Protein AF-A0A2G6ALV2-F1 (afdb_monomer_lite)

Radius of gyration: 18.89 Å; chains: 1; bounding box: 49×26×37 Å

Foldseek 3Di:
DLPVVLVVLVVVCVVVVNPSVVVSVVSVVVVVVCLPPVCPPNNPVVVVVVVVVVVVVVVVVVVVVD

pLDDT: mean 83.97, std 12.52, range [50.78, 96.19]

Structure (mmCIF, N/CA/C/O backbone):
data_AF-A0A2G6ALV2-F1
#
_entry.id   AF-A0A2G6ALV2-F1
#
loop_
_atom_site.group_PDB
_atom_site.id
_atom_site.type_symbol
_atom_site.label_atom_id
_atom_site.label_alt_id
_atom_site.label_comp_id
_atom_site.label_asym_id
_atom_site.label_entity_id
_atom_site.label_seq_id
_atom_site.pdbx_PDB_ins_code
_atom_site.Cartn_x
_atom_site.Cartn_y
_atom_site.Cartn_z
_atom_site.occupancy
_atom_site.B_iso_or_equiv
_atom_site.auth_seq_id
_atom_site.auth_comp_id
_atom_site.auth_asym_id
_atom_site.auth_atom_id
_atom_site.pdbx_PDB_model_num
ATOM 1 N N . MET A 1 1 ? 2.206 8.722 -4.389 1.00 50.78 1 MET A N 1
ATOM 2 C CA . MET A 1 1 ? 2.531 8.444 -5.807 1.00 50.78 1 MET A CA 1
ATOM 3 C C . MET A 1 1 ? 3.282 7.116 -6.016 1.00 50.78 1 MET A C 1
ATOM 5 O O . MET A 1 1 ? 3.604 6.819 -7.154 1.00 50.78 1 MET A O 1
ATOM 9 N N . SER A 1 2 ? 3.497 6.271 -4.990 1.00 64.50 2 SER A N 1
ATOM 10 C CA . SER A 1 2 ? 4.252 5.007 -5.133 1.00 64.50 2 SER A CA 1
ATOM 11 C C . SER A 1 2 ? 3.445 3.820 -5.684 1.00 64.50 2 SER A C 1
ATOM 13 O O . SER A 1 2 ? 4.002 2.969 -6.362 1.00 64.50 2 SER A O 1
ATOM 15 N N . GLN A 1 3 ? 2.124 3.775 -5.472 1.00 74.31 3 GLN A N 1
ATOM 16 C CA . GLN A 1 3 ? 1.307 2.602 -5.838 1.00 74.31 3 GLN A CA 1
ATOM 17 C C . GLN A 1 3 ? 1.242 2.337 -7.351 1.00 74.31 3 GLN A C 1
ATOM 19 O O . GLN A 1 3 ? 1.262 1.183 -7.764 1.00 74.31 3 GLN A O 1
ATOM 24 N N . GLY A 1 4 ? 1.206 3.386 -8.183 1.00 85.94 4 GLY A N 1
ATOM 25 C CA . GLY A 1 4 ? 1.227 3.231 -9.644 1.00 85.94 4 GLY A CA 1
ATOM 26 C C . GLY A 1 4 ? 2.559 2.680 -10.165 1.00 85.94 4 GLY A C 1
ATOM 27 O O . GLY A 1 4 ? 2.572 1.910 -11.119 1.00 85.94 4 GLY A O 1
ATOM 28 N N . HIS A 1 5 ? 3.666 3.016 -9.498 1.00 90.25 5 HIS A N 1
ATOM 29 C CA . HIS A 1 5 ? 4.991 2.487 -9.813 1.00 90.25 5 HIS A CA 1
ATOM 30 C C . HIS A 1 5 ? 5.101 0.999 -9.454 1.00 90.25 5 HIS A C 1
ATOM 32 O O . HIS A 1 5 ? 5.479 0.197 -10.300 1.00 90.25 5 HIS A O 1
ATOM 38 N N . THR A 1 6 ? 4.674 0.609 -8.246 1.00 92.19 6 THR A N 1
ATOM 39 C CA . THR A 1 6 ? 4.622 -0.803 -7.827 1.00 92.19 6 THR A CA 1
ATOM 40 C C . THR A 1 6 ? 3.718 -1.636 -8.740 1.00 92.19 6 THR A C 1
ATOM 42 O O . THR A 1 6 ? 4.079 -2.748 -9.111 1.00 92.19 6 THR A O 1
ATOM 45 N N . ALA A 1 7 ? 2.568 -1.091 -9.155 1.00 91.88 7 ALA A N 1
ATOM 46 C CA . ALA A 1 7 ? 1.680 -1.754 -10.110 1.00 91.88 7 ALA A CA 1
ATOM 47 C C . ALA A 1 7 ? 2.355 -1.962 -11.477 1.00 91.88 7 ALA A C 1
ATOM 49 O O . ALA A 1 7 ? 2.263 -3.047 -12.045 1.00 91.88 7 ALA A O 1
ATOM 50 N N . GLY A 1 8 ? 3.077 -0.952 -11.976 1.00 94.50 8 GLY A N 1
ATOM 51 C CA . GLY A 1 8 ? 3.873 -1.068 -13.198 1.00 94.50 8 GLY A CA 1
ATOM 52 C C . GLY A 1 8 ? 4.954 -2.144 -13.091 1.00 94.50 8 GLY A C 1
ATOM 53 O O . GLY A 1 8 ? 5.054 -2.990 -13.974 1.00 94.50 8 GLY A O 1
ATOM 54 N N . LEU A 1 9 ? 5.704 -2.170 -11.984 1.00 94.25 9 LEU A N 1
ATOM 55 C CA . LEU A 1 9 ? 6.712 -3.201 -11.727 1.00 94.25 9 LEU A CA 1
ATOM 56 C C . LEU A 1 9 ? 6.103 -4.600 -11.652 1.00 94.25 9 LEU A C 1
ATOM 58 O O . LEU A 1 9 ? 6.675 -5.522 -12.211 1.00 94.25 9 LEU A O 1
ATOM 62 N N . SER A 1 10 ? 4.936 -4.766 -11.026 1.00 94.12 10 SER A N 1
ATOM 63 C CA . SER A 1 10 ? 4.258 -6.065 -10.951 1.00 94.12 10 SER A CA 1
ATOM 64 C C . SER A 1 10 ? 3.866 -6.588 -12.333 1.00 94.12 10 SER A C 1
ATOM 66 O O . SER A 1 10 ? 4.117 -7.755 -12.624 1.00 94.12 10 SER A O 1
ATOM 68 N N . ILE A 1 11 ? 3.314 -5.725 -13.193 1.00 95.44 11 ILE A N 1
ATOM 69 C CA . ILE A 1 11 ? 2.957 -6.086 -14.572 1.00 95.44 11 ILE A CA 1
ATOM 70 C C . ILE A 1 11 ? 4.215 -6.434 -15.372 1.00 95.44 11 ILE A C 1
ATOM 72 O O . ILE A 1 11 ? 4.265 -7.473 -16.023 1.00 95.44 11 ILE A O 1
ATOM 76 N N . SER A 1 12 ? 5.249 -5.594 -15.316 1.00 96.19 12 SER A N 1
ATOM 77 C CA . SER A 1 12 ? 6.490 -5.843 -16.053 1.00 96.19 12 SER A CA 1
ATOM 78 C C . SER A 1 12 ? 7.215 -7.093 -15.554 1.00 96.19 12 SER A C 1
ATOM 80 O O . SER A 1 12 ? 7.756 -7.839 -16.358 1.00 96.19 12 SER A O 1
ATOM 82 N N . ASN A 1 13 ? 7.201 -7.361 -14.247 1.00 96.12 13 ASN A N 1
ATOM 83 C CA . ASN A 1 13 ? 7.820 -8.549 -13.666 1.00 96.12 13 ASN A CA 1
ATOM 84 C C . ASN A 1 13 ? 7.149 -9.840 -14.156 1.00 96.12 13 ASN A C 1
ATOM 86 O O . ASN A 1 13 ? 7.847 -10.799 -14.474 1.00 96.12 13 ASN A O 1
ATOM 90 N N . ASP A 1 14 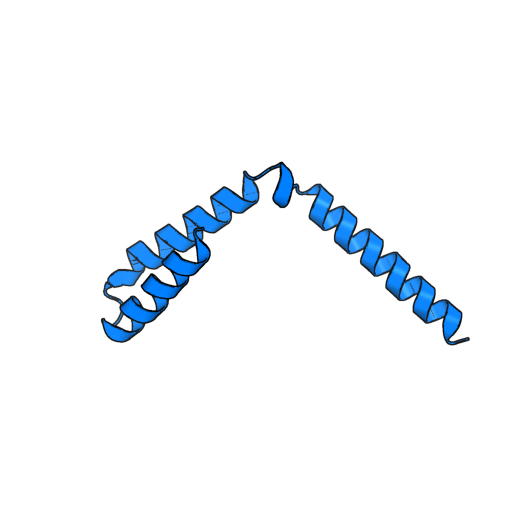? 5.817 -9.845 -14.266 1.00 95.44 14 ASP A N 1
ATOM 91 C CA . ASP A 1 14 ? 5.052 -10.956 -14.846 1.00 95.44 14 ASP A CA 1
ATOM 92 C C . ASP A 1 14 ? 5.408 -11.166 -16.329 1.00 95.44 14 ASP A C 1
ATOM 94 O O . ASP A 1 14 ? 5.739 -12.274 -16.748 1.00 95.44 14 ASP A O 1
ATOM 98 N N . LEU A 1 15 ? 5.465 -10.079 -17.109 1.00 95.25 15 LEU A N 1
ATOM 99 C CA . LEU A 1 15 ? 5.827 -10.120 -18.531 1.00 95.25 15 LEU A CA 1
ATOM 100 C C . LEU A 1 15 ? 7.293 -10.516 -18.785 1.00 95.25 15 LEU A C 1
ATOM 102 O O . LEU A 1 15 ? 7.607 -11.092 -19.827 1.00 95.25 15 LEU A O 1
ATOM 106 N N . GLU A 1 16 ? 8.194 -10.213 -17.852 1.00 93.31 16 GLU A N 1
ATOM 107 C CA . GLU A 1 16 ? 9.628 -10.497 -17.953 1.00 93.31 16 GLU A CA 1
ATOM 108 C C . GLU A 1 16 ? 10.066 -11.765 -17.199 1.00 93.31 16 GLU A C 1
ATOM 110 O O . GLU A 1 16 ? 11.267 -11.983 -17.021 1.00 93.31 16 GLU A O 1
ATOM 115 N N . ASN A 1 17 ? 9.132 -12.632 -16.788 1.00 93.62 17 ASN A N 1
ATOM 116 C CA . ASN A 1 17 ? 9.409 -13.883 -16.066 1.00 93.62 17 ASN A CA 1
ATOM 117 C C . ASN A 1 17 ? 10.220 -13.688 -14.769 1.00 93.62 17 ASN A C 1
ATOM 119 O O . ASN A 1 17 ? 11.190 -14.405 -14.514 1.00 93.62 17 ASN A O 1
ATOM 123 N N . GLY A 1 18 ? 9.849 -12.710 -13.944 1.00 91.38 18 GLY A N 1
ATOM 124 C CA . GLY A 1 18 ? 10.441 -12.516 -12.617 1.00 91.38 18 GLY A CA 1
ATOM 125 C C . GLY A 1 18 ? 11.753 -11.721 -12.597 1.00 91.38 18 GLY A C 1
ATOM 126 O O . GLY A 1 18 ? 12.404 -11.631 -11.557 1.00 91.38 18 GLY A O 1
ATOM 127 N N . ARG A 1 19 ? 12.191 -11.143 -13.725 1.00 94.12 19 ARG A N 1
ATOM 128 C CA . ARG A 1 19 ? 13.469 -10.402 -13.805 1.00 94.12 19 ARG A CA 1
ATOM 129 C C . ARG A 1 19 ? 13.519 -9.132 -12.957 1.00 94.12 19 ARG A C 1
ATOM 131 O O . ARG A 1 19 ? 14.615 -8.663 -12.661 1.00 94.12 19 ARG A O 1
ATOM 138 N N . LEU A 1 20 ? 12.366 -8.595 -12.578 1.00 95.25 20 LEU A N 1
ATOM 139 C CA . LEU A 1 20 ? 12.221 -7.348 -11.829 1.00 95.25 20 LEU A CA 1
ATOM 140 C C . LEU A 1 20 ? 11.805 -7.596 -10.372 1.00 95.25 20 LEU A C 1
ATOM 142 O O . LEU A 1 20 ? 11.418 -6.657 -9.682 1.00 95.25 20 LEU A O 1
ATOM 146 N N . GLU A 1 21 ? 11.891 -8.838 -9.882 1.00 94.81 21 GLU A N 1
ATOM 147 C CA . GLU A 1 21 ? 11.419 -9.223 -8.547 1.00 94.81 21 GLU A CA 1
ATOM 148 C C . GLU A 1 21 ? 12.064 -8.383 -7.438 1.00 94.81 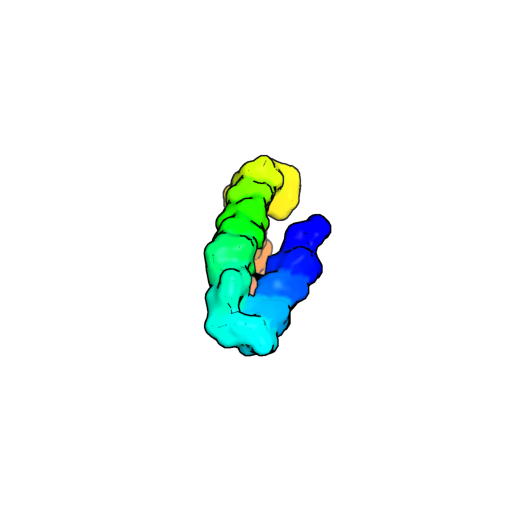21 GLU A C 1
ATOM 150 O O . GLU A 1 21 ? 11.381 -7.891 -6.544 1.00 94.81 21 GLU A O 1
ATOM 155 N N . ASN A 1 22 ? 13.375 -8.146 -7.524 1.00 95.25 22 ASN A N 1
ATOM 156 C CA . ASN A 1 22 ? 14.089 -7.338 -6.534 1.00 95.25 22 ASN A CA 1
ATOM 157 C C . ASN A 1 22 ? 13.603 -5.880 -6.521 1.00 95.25 22 ASN A C 1
ATOM 159 O O . ASN A 1 22 ? 13.421 -5.301 -5.450 1.00 95.25 22 ASN A O 1
ATOM 163 N N . ASP A 1 23 ? 13.352 -5.303 -7.697 1.00 94.19 23 ASP A N 1
ATOM 164 C CA . ASP A 1 23 ? 12.874 -3.924 -7.828 1.00 94.19 23 ASP A CA 1
ATOM 165 C C . ASP A 1 23 ? 11.420 -3.802 -7.351 1.00 94.19 23 ASP A C 1
ATOM 167 O O . ASP A 1 23 ? 11.058 -2.834 -6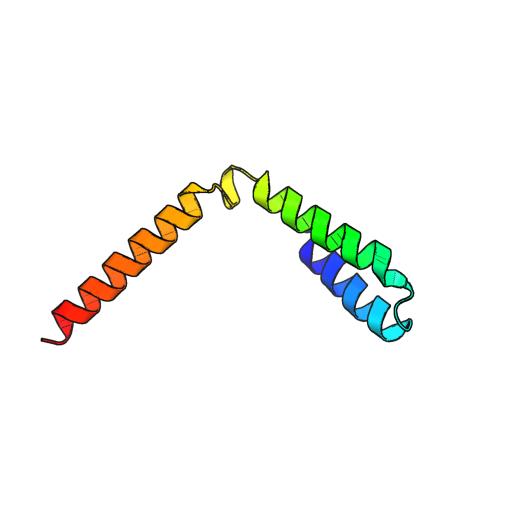.676 1.00 94.19 23 ASP A O 1
ATOM 171 N N . LEU A 1 24 ? 10.593 -4.813 -7.639 1.00 94.25 24 LEU A N 1
ATOM 172 C CA . LEU A 1 24 ? 9.227 -4.927 -7.134 1.00 94.25 24 LEU A CA 1
ATOM 173 C C . LEU A 1 24 ? 9.209 -4.992 -5.604 1.00 94.25 24 LEU A C 1
ATOM 175 O O . LEU A 1 24 ? 8.505 -4.205 -4.968 1.00 94.25 24 LEU A O 1
ATOM 179 N N . MET A 1 25 ? 10.011 -5.879 -5.013 1.00 94.81 25 MET A N 1
ATOM 180 C CA . MET A 1 25 ? 10.099 -6.041 -3.561 1.00 94.81 25 MET A CA 1
ATOM 181 C C . MET A 1 25 ? 10.609 -4.775 -2.873 1.00 94.81 25 MET A C 1
ATOM 183 O O . MET A 1 25 ? 10.031 -4.354 -1.871 1.00 94.81 25 MET A O 1
ATOM 187 N N . SER A 1 26 ? 11.617 -4.116 -3.448 1.00 94.19 26 SER A N 1
ATOM 188 C CA . SER A 1 26 ? 12.104 -2.819 -2.970 1.00 94.19 26 SER A CA 1
ATOM 189 C C . SER A 1 26 ? 10.995 -1.758 -2.998 1.00 94.19 26 SER A C 1
ATOM 191 O O . SER A 1 26 ? 10.715 -1.101 -1.996 1.00 94.19 26 SER A O 1
ATOM 193 N N . SER A 1 27 ? 10.247 -1.664 -4.105 1.00 93.50 27 SER A N 1
ATOM 194 C CA . SER A 1 27 ? 9.141 -0.706 -4.228 1.00 93.50 27 SER A CA 1
ATOM 195 C C . SER A 1 27 ? 7.991 -0.964 -3.241 1.00 93.50 27 SER A C 1
ATOM 197 O O . SER A 1 27 ? 7.312 -0.009 -2.834 1.00 93.50 27 SER A O 1
ATOM 199 N N . ILE A 1 28 ? 7.746 -2.227 -2.873 1.00 91.25 28 ILE A N 1
ATOM 200 C CA . ILE A 1 28 ? 6.776 -2.607 -1.837 1.00 91.25 28 ILE A CA 1
ATOM 201 C C . ILE A 1 28 ? 7.271 -2.134 -0.468 1.00 91.25 28 ILE A C 1
ATOM 203 O O . ILE A 1 28 ? 6.540 -1.413 0.215 1.00 91.25 28 ILE A O 1
ATOM 207 N N . GLN A 1 29 ? 8.515 -2.459 -0.108 1.00 91.94 29 GLN A N 1
ATOM 208 C CA . GLN A 1 29 ? 9.121 -2.068 1.169 1.00 91.94 29 GLN A CA 1
ATOM 209 C C . GLN A 1 29 ? 9.152 -0.548 1.351 1.00 91.94 29 GLN A C 1
ATOM 211 O O . GLN A 1 29 ? 8.757 -0.045 2.402 1.00 91.94 29 GLN A O 1
ATOM 216 N N . ASP A 1 30 ? 9.513 0.204 0.311 1.00 88.94 30 ASP A N 1
ATOM 217 C CA . ASP A 1 30 ? 9.498 1.670 0.341 1.00 88.94 30 ASP A CA 1
ATOM 218 C C . ASP A 1 30 ? 8.093 2.227 0.605 1.00 88.94 30 ASP A C 1
ATOM 220 O O . ASP A 1 30 ? 7.920 3.223 1.315 1.00 88.94 30 ASP A O 1
ATOM 224 N N . THR A 1 31 ? 7.060 1.586 0.052 1.00 85.00 31 THR A N 1
ATOM 225 C CA . THR A 1 31 ? 5.666 1.981 0.285 1.00 85.00 31 THR A CA 1
ATOM 226 C C . THR A 1 31 ? 5.227 1.681 1.714 1.00 85.00 31 THR A C 1
ATOM 228 O O . THR A 1 31 ? 4.535 2.505 2.316 1.00 85.00 31 THR A O 1
ATOM 231 N N . GLU A 1 32 ? 5.609 0.529 2.261 1.00 84.44 32 GLU A N 1
ATOM 232 C CA . GLU A 1 32 ? 5.330 0.162 3.652 1.00 84.44 32 GLU A CA 1
ATOM 233 C C . GLU A 1 32 ? 6.033 1.114 4.618 1.00 84.44 32 GLU A C 1
ATOM 235 O O . GLU A 1 32 ? 5.367 1.744 5.438 1.00 84.44 32 GLU A O 1
ATOM 240 N N . HIS A 1 33 ? 7.331 1.346 4.426 1.00 84.50 33 HIS A N 1
ATOM 241 C CA . HIS A 1 33 ? 8.104 2.293 5.221 1.00 84.50 33 HIS A CA 1
ATOM 242 C C . HIS A 1 33 ? 7.533 3.715 5.135 1.00 84.50 33 HIS A C 1
ATOM 244 O O . HIS A 1 33 ? 7.376 4.398 6.148 1.00 84.50 33 HIS A O 1
ATOM 250 N N . THR A 1 34 ? 7.159 4.170 3.936 1.00 81.50 34 THR A N 1
ATOM 251 C CA . THR A 1 34 ? 6.525 5.484 3.760 1.00 81.50 34 THR A CA 1
ATOM 252 C C . THR A 1 34 ? 5.194 5.559 4.501 1.00 81.50 34 THR A C 1
ATOM 254 O O . THR A 1 34 ? 4.888 6.593 5.084 1.00 81.50 34 THR A O 1
ATOM 257 N N . ARG A 1 35 ? 4.394 4.486 4.511 1.00 76.75 35 ARG A N 1
ATOM 258 C CA . ARG A 1 35 ? 3.138 4.440 5.272 1.00 76.75 35 ARG A CA 1
ATOM 259 C C . ARG A 1 35 ? 3.401 4.485 6.771 1.00 76.75 35 ARG A C 1
ATOM 261 O O . ARG A 1 35 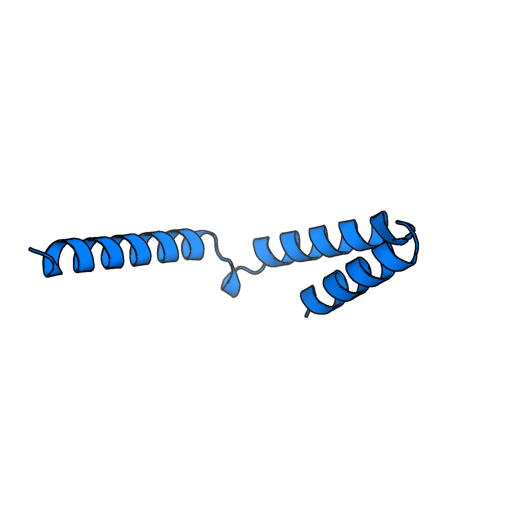? 2.776 5.290 7.442 1.00 76.75 35 ARG A O 1
ATOM 268 N N . GLU A 1 36 ? 4.333 3.695 7.286 1.00 75.00 36 GLU A N 1
ATOM 269 C CA . GLU A 1 36 ? 4.673 3.691 8.715 1.00 75.00 36 GLU A CA 1
ATOM 270 C C . GLU A 1 36 ? 5.169 5.059 9.203 1.00 75.00 36 GLU A C 1
ATOM 272 O O . GLU A 1 36 ? 4.831 5.484 10.306 1.00 75.00 36 GLU A O 1
ATOM 277 N N . ASN A 1 37 ? 5.914 5.781 8.362 1.00 74.19 37 ASN A N 1
ATOM 278 C CA . ASN A 1 37 ? 6.526 7.061 8.725 1.00 74.19 37 ASN A CA 1
ATOM 279 C C . ASN A 1 37 ? 5.714 8.294 8.291 1.00 74.19 37 ASN A C 1
ATOM 281 O O . ASN A 1 37 ? 6.012 9.416 8.707 1.00 74.19 37 ASN A O 1
ATOM 285 N N . ALA A 1 38 ? 4.649 8.124 7.504 1.00 70.62 38 ALA A N 1
ATOM 286 C CA . ALA A 1 38 ? 3.720 9.196 7.152 1.00 70.62 38 ALA A CA 1
ATOM 287 C C . ALA A 1 38 ? 2.724 9.446 8.299 1.00 70.62 38 ALA A C 1
ATOM 289 O O . ALA A 1 38 ? 1.527 9.151 8.211 1.00 70.62 38 ALA A O 1
ATOM 290 N N . TYR A 1 39 ? 3.247 10.062 9.363 1.00 62.62 39 TYR A N 1
ATOM 291 C CA . TYR A 1 39 ? 2.587 10.348 10.641 1.00 62.62 39 TYR A CA 1
ATOM 292 C C . TYR A 1 39 ? 1.192 10.980 10.528 1.00 62.62 39 TYR A C 1
ATOM 294 O O . TYR A 1 39 ? 0.349 10.742 11.381 1.00 62.62 39 TYR A O 1
ATOM 302 N N . ILE A 1 40 ? 0.917 11.774 9.489 1.00 64.88 40 ILE A N 1
ATOM 303 C CA . ILE A 1 40 ? -0.375 12.466 9.338 1.00 64.88 40 ILE A CA 1
ATOM 304 C C . ILE A 1 40 ? -1.441 11.568 8.685 1.00 64.88 40 ILE A C 1
ATOM 306 O O . ILE A 1 40 ? -2.616 11.667 9.024 1.00 64.88 40 ILE A O 1
ATOM 310 N N . GLN A 1 41 ? -1.062 10.687 7.752 1.00 60.59 41 GLN A N 1
ATOM 311 C CA . GLN A 1 41 ? -2.020 9.883 6.975 1.00 60.59 41 GLN A CA 1
ATOM 312 C C . GLN A 1 41 ? -2.210 8.464 7.522 1.00 60.59 41 GL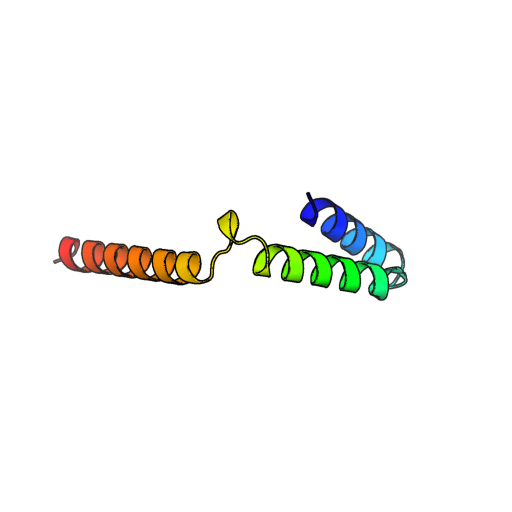N A C 1
ATOM 314 O O . GLN A 1 41 ? -3.256 7.853 7.294 1.00 60.59 41 GLN A O 1
ATOM 319 N N . PHE A 1 42 ? -1.223 7.948 8.254 1.00 63.97 42 PHE A N 1
ATOM 320 C CA . PHE A 1 42 ? -1.187 6.555 8.698 1.00 63.97 42 PHE A CA 1
ATOM 321 C C . PHE A 1 42 ? -0.710 6.406 10.153 1.00 63.97 42 PHE A C 1
ATOM 323 O O . PHE A 1 42 ? -0.197 5.353 10.521 1.00 63.97 42 PHE A O 1
ATOM 330 N N . HIS A 1 43 ? -0.914 7.432 10.996 1.00 70.25 43 HIS A N 1
ATOM 331 C CA . HIS A 1 43 ? -0.633 7.360 12.435 1.00 70.25 43 HIS A CA 1
ATOM 332 C C . HIS A 1 43 ? -1.200 6.067 13.050 1.00 70.25 43 HIS A C 1
ATOM 334 O O . HIS A 1 43 ? -2.350 5.723 12.751 1.00 70.25 43 HIS A O 1
ATOM 340 N N . PRO A 1 44 ? -0.490 5.389 13.970 1.00 67.12 44 PRO A N 1
ATOM 341 C CA . PRO A 1 44 ? -1.016 4.206 14.659 1.00 67.12 44 PRO A CA 1
ATOM 342 C C . PRO A 1 44 ? -2.390 4.445 15.310 1.00 67.12 44 PRO A C 1
ATOM 344 O O . PRO A 1 44 ? -3.257 3.570 15.321 1.00 67.12 44 PRO A O 1
ATOM 347 N N . GLU A 1 45 ? -2.641 5.665 15.786 1.00 75.62 45 GLU A N 1
ATOM 348 C CA . GLU A 1 45 ? -3.931 6.049 16.374 1.00 75.62 45 GLU A CA 1
ATOM 349 C C . GLU A 1 45 ? -5.065 6.176 15.345 1.00 75.62 45 GLU A C 1
ATOM 351 O O . GLU A 1 45 ? -6.231 6.069 15.714 1.00 75.62 45 GLU A O 1
ATOM 356 N N . ILE A 1 46 ? -4.772 6.326 14.047 1.00 76.19 46 ILE A N 1
ATOM 357 C CA . ILE A 1 46 ? -5.797 6.272 12.991 1.00 76.19 46 ILE A CA 1
ATOM 358 C C . ILE A 1 46 ? -6.400 4.868 12.925 1.00 76.19 46 ILE A C 1
ATOM 360 O O . ILE A 1 46 ? -7.615 4.734 12.774 1.00 76.19 46 ILE A O 1
ATOM 364 N N . ALA A 1 47 ? -5.593 3.812 13.079 1.00 75.38 47 ALA A N 1
ATOM 365 C CA . ALA A 1 47 ? -6.107 2.444 13.148 1.00 75.38 47 ALA A CA 1
ATOM 366 C C . ALA A 1 47 ? -7.006 2.250 14.381 1.00 75.38 47 ALA A C 1
ATOM 368 O O . ALA A 1 47 ? -8.100 1.691 14.275 1.00 75.38 47 ALA A O 1
ATOM 369 N N . GLN A 1 48 ? -6.598 2.795 15.532 1.00 83.50 48 GLN A N 1
ATOM 370 C CA . GLN A 1 48 ? -7.419 2.791 16.747 1.00 83.50 48 GLN A CA 1
ATOM 371 C C . GLN A 1 48 ? -8.735 3.562 16.551 1.00 83.50 48 GLN A C 1
ATOM 373 O O . GLN A 1 48 ? -9.803 3.068 16.916 1.00 83.50 48 GLN A O 1
ATOM 378 N N . GLY A 1 49 ? -8.683 4.732 15.909 1.00 85.69 49 GLY A N 1
ATOM 379 C CA . GLY A 1 49 ? -9.852 5.543 15.573 1.00 85.69 49 GLY A CA 1
ATOM 380 C C . GLY A 1 49 ? -10.828 4.823 14.639 1.00 85.69 49 GLY A C 1
ATOM 381 O O . GLY A 1 49 ? -12.031 4.813 14.902 1.00 85.69 49 GLY A O 1
ATOM 382 N N . LYS A 1 50 ? -10.322 4.145 13.599 1.00 86.12 50 LYS A N 1
ATOM 383 C CA . LYS A 1 50 ? -11.133 3.322 12.684 1.00 86.12 50 LYS A CA 1
ATOM 384 C C . LYS A 1 50 ? -11.847 2.187 13.419 1.00 86.12 50 LYS A C 1
ATOM 386 O O . LYS A 1 50 ? -13.047 2.003 13.229 1.00 86.12 50 LYS A O 1
ATOM 391 N N . ASN A 1 51 ? -11.143 1.473 14.298 1.00 90.06 51 ASN A N 1
ATOM 392 C CA . ASN A 1 51 ? -11.736 0.398 15.098 1.00 90.06 51 ASN A CA 1
ATOM 393 C C . ASN A 1 51 ? -12.815 0.921 16.056 1.00 90.06 51 ASN A C 1
ATOM 395 O O . ASN A 1 51 ? -13.867 0.300 16.202 1.00 90.06 51 ASN A O 1
ATOM 399 N N . LYS A 1 52 ? -12.588 2.089 16.668 1.00 93.44 52 LYS A N 1
ATOM 400 C CA . LYS A 1 52 ? -13.565 2.740 17.549 1.00 93.44 52 LYS A CA 1
ATOM 401 C C . LYS A 1 52 ? -14.839 3.137 16.799 1.00 93.44 52 LYS A C 1
ATOM 403 O O . LYS A 1 52 ? -15.932 2.852 17.277 1.00 93.44 52 LYS A O 1
ATOM 408 N N . LEU A 1 53 ? -14.704 3.736 15.614 1.00 93.12 53 LEU A N 1
ATOM 409 C CA . LEU A 1 53 ? -15.846 4.074 14.759 1.00 93.12 53 LEU A CA 1
ATOM 410 C C . LEU A 1 53 ? -16.620 2.831 14.320 1.00 93.12 53 LEU A C 1
ATOM 412 O O . LEU A 1 53 ? -17.846 2.827 14.395 1.00 93.12 53 LEU A O 1
ATOM 416 N N . LYS A 1 54 ? -15.916 1.764 13.920 1.00 92.75 54 LYS A N 1
ATOM 417 C CA . LYS A 1 54 ? -16.554 0.495 13.562 1.00 92.75 54 LYS A CA 1
ATOM 418 C C . LYS A 1 54 ? -17.380 -0.069 14.719 1.00 92.75 54 LYS A C 1
ATOM 420 O O . LYS A 1 54 ? -18.521 -0.456 14.507 1.00 92.75 54 LYS A O 1
ATOM 425 N N . LYS A 1 55 ? -16.833 -0.060 15.936 1.00 94.75 55 LYS A N 1
ATOM 426 C CA . LYS A 1 55 ? -17.555 -0.510 17.131 1.00 94.75 55 LYS A CA 1
ATOM 427 C C . LYS A 1 55 ? -18.853 0.277 17.342 1.00 94.75 55 LYS A C 1
ATOM 429 O O . LYS A 1 55 ? -19.898 -0.334 17.515 1.00 94.75 55 LYS A O 1
ATOM 434 N N . TYR A 1 56 ? -18.799 1.608 17.277 1.00 94.94 56 TYR A N 1
ATOM 435 C CA . TYR A 1 56 ? -19.998 2.443 17.430 1.00 94.94 56 TYR A CA 1
ATOM 436 C C . TYR A 1 56 ? -21.035 2.209 16.334 1.00 94.94 56 TYR A C 1
ATOM 438 O O . TYR A 1 56 ? -22.233 2.228 16.603 1.00 94.94 56 TYR A O 1
ATOM 446 N N . TRP A 1 57 ? -20.583 1.973 15.105 1.00 93.94 57 TRP A N 1
ATOM 447 C CA . TRP A 1 57 ? -21.460 1.638 13.990 1.00 93.94 57 TRP A CA 1
ATOM 448 C C . TRP A 1 57 ? -22.185 0.306 14.212 1.00 93.94 57 TRP A C 1
ATOM 450 O O . TRP A 1 57 ? -23.406 0.231 14.071 1.00 93.94 57 TRP A O 1
ATOM 460 N N . ASP A 1 58 ? -21.442 -0.727 14.610 1.00 94.00 58 ASP A N 1
ATOM 461 C CA . ASP A 1 58 ? -21.994 -2.052 14.890 1.00 94.00 58 ASP A CA 1
ATOM 462 C C . ASP A 1 58 ? -22.986 -1.998 16.074 1.00 94.00 58 ASP A C 1
ATOM 464 O O . ASP A 1 58 ? -24.063 -2.588 16.003 1.00 94.00 58 ASP A O 1
ATOM 468 N N . GLU A 1 59 ? -22.671 -1.238 17.132 1.00 93.00 59 GLU A N 1
ATOM 469 C CA . GLU A 1 59 ? -23.560 -1.008 18.284 1.00 93.00 59 GLU A CA 1
ATOM 470 C C . GLU A 1 59 ? -24.853 -0.284 17.890 1.00 93.00 59 GLU A C 1
ATOM 472 O O . GLU A 1 59 ? -25.940 -0.710 18.280 1.00 93.00 59 GLU A O 1
ATOM 477 N N . TYR A 1 60 ? -24.764 0.781 17.088 1.0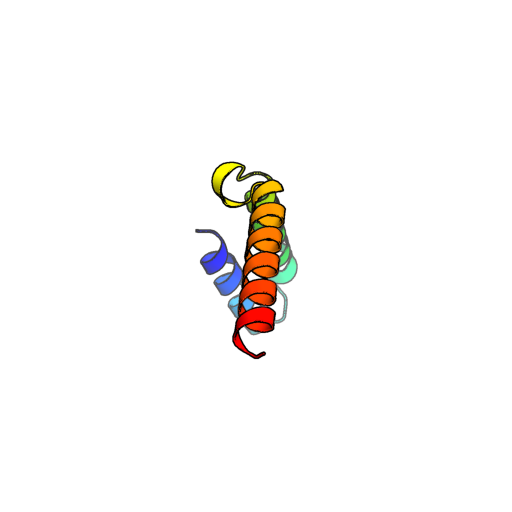0 90.25 60 TYR A N 1
ATOM 478 C CA . TYR A 1 60 ? -25.940 1.499 16.595 1.00 90.25 60 TYR A CA 1
ATOM 479 C C . TYR A 1 60 ? -26.876 0.572 15.809 1.00 90.25 60 TYR A C 1
ATOM 481 O O . TYR A 1 60 ? -28.080 0.545 16.061 1.00 90.25 60 TYR A O 1
ATOM 489 N N . HIS A 1 61 ? -26.329 -0.240 14.902 1.00 81.31 61 HIS A N 1
ATOM 490 C CA . HIS A 1 61 ? -27.129 -1.197 14.141 1.00 81.31 61 HIS A CA 1
ATOM 491 C C . HIS A 1 61 ? -27.728 -2.305 15.009 1.00 81.31 61 HIS A C 1
ATOM 493 O O . HIS A 1 61 ? -28.878 -2.684 14.791 1.00 81.31 61 HIS A O 1
ATOM 499 N N . ALA A 1 62 ? -27.003 -2.797 16.014 1.00 71.94 62 ALA A N 1
ATOM 500 C CA . ALA A 1 62 ? -27.540 -3.779 16.951 1.00 71.94 62 ALA A CA 1
ATOM 501 C C . ALA A 1 62 ? -28.751 -3.231 17.729 1.00 71.94 62 ALA A C 1
ATOM 503 O O . ALA A 1 62 ? -29.729 -3.947 17.924 1.00 71.94 62 ALA A O 1
ATOM 504 N N . VAL A 1 63 ? -28.722 -1.951 18.114 1.00 69.31 63 VAL A N 1
ATOM 505 C CA . VAL A 1 63 ? -29.821 -1.293 18.842 1.00 69.31 63 VAL A CA 1
ATOM 506 C C . VAL A 1 63 ? -31.027 -1.007 17.943 1.00 69.31 63 VAL A C 1
ATOM 508 O O . VAL A 1 63 ? -32.156 -1.199 18.371 1.00 69.31 63 VAL A O 1
ATOM 511 N N . VAL A 1 64 ? -30.818 -0.582 16.694 1.00 64.31 64 VAL A N 1
ATOM 512 C CA . VAL A 1 64 ? -31.909 -0.219 15.762 1.00 64.31 64 VAL A CA 1
ATOM 513 C C . VAL A 1 64 ? -32.713 -1.432 15.266 1.00 64.31 64 VAL A C 1
ATOM 515 O O . VAL A 1 64 ? -33.827 -1.271 14.775 1.00 64.31 64 VAL A O 1
ATOM 518 N N . THR A 1 65 ? -32.174 -2.647 15.395 1.00 57.31 65 THR A N 1
ATOM 519 C CA . THR A 1 65 ? -32.829 -3.883 14.922 1.00 57.31 65 THR A CA 1
ATOM 520 C C . THR A 1 65 ? -33.626 -4.611 16.023 1.00 57.31 65 THR A C 1
ATOM 522 O O . THR A 1 65 ? -34.048 -5.747 15.811 1.00 57.31 65 THR A O 1
ATOM 525 N N . THR A 1 66 ? -33.831 -3.975 17.186 1.00 51.78 66 THR A N 1
ATOM 526 C CA . THR A 1 66 ? -34.638 -4.488 18.314 1.00 51.78 66 THR A CA 1
ATOM 527 C C . THR A 1 66 ? -35.868 -3.615 18.524 1.00 51.78 66 THR A C 1
ATOM 529 O O . THR A 1 66 ? -36.946 -4.182 18.804 1.00 51.78 66 THR A O 1
#

Secondary structure (DSSP, 8-state):
--HHHHHHHHHHHHHTTTTTHHHHHHHHHHHHHHHHH-TTTS-HHHHHHHHHHHHHHHHHHHHHT-

Sequence (66 aa):
MSQGHTAGLSISNDLENGRLENDLMSSIQDTEHTRENAYIQFHPEIAQGKNKLKKYWDEYHAVVTT